Protein AF-A0A4U6MSL8-F1 (afdb_monomer_lite)

Sequence (79 aa):
ERAMRGELDFTASLRSRVATLKGADANILHQVRETLPLMPGLTQLVLKLETLGWKVAIASGGFTFFADYLRNKLRLTAA

Structure (mmCIF, N/CA/C/O backbone):
data_AF-A0A4U6MSL8-F1
#
_entry.id   AF-A0A4U6MSL8-F1
#
loop_
_atom_site.group_PDB
_atom_site.id
_atom_site.type_symbol
_atom_site.label_atom_id
_atom_site.label_alt_id
_atom_site.label_comp_id
_atom_site.label_asym_id
_atom_site.label_entity_id
_atom_site.label_seq_id
_atom_site.pdbx_PDB_ins_code
_atom_site.Cartn_x
_atom_site.Cartn_y
_atom_site.Cartn_z
_atom_site.occupancy
_atom_site.B_iso_or_equiv
_atom_site.auth_seq_id
_atom_site.auth_comp_id
_atom_site.auth_asym_id
_atom_site.auth_atom_id
_atom_site.pdbx_PDB_model_num
ATOM 1 N N . GLU A 1 1 ? 12.907 12.958 -7.328 1.00 42.16 1 GLU A N 1
ATOM 2 C CA . GLU A 1 1 ? 12.463 14.213 -6.676 1.00 42.16 1 GLU A CA 1
ATOM 3 C C . GLU A 1 1 ? 11.821 15.267 -7.601 1.00 42.16 1 GLU A C 1
ATOM 5 O O . GLU A 1 1 ? 11.257 16.219 -7.086 1.00 42.16 1 GLU A O 1
ATOM 10 N N . ARG A 1 2 ? 11.780 15.100 -8.939 1.00 46.56 2 ARG A N 1
ATOM 11 C CA . ARG A 1 2 ? 11.137 16.078 -9.856 1.00 46.56 2 ARG A CA 1
ATOM 12 C C . ARG A 1 2 ? 9.636 15.851 -10.127 1.00 46.56 2 ARG A C 1
ATOM 14 O O . ARG A 1 2 ? 8.932 16.784 -10.485 1.00 46.56 2 ARG A O 1
ATOM 21 N N . ALA A 1 3 ? 9.125 14.635 -9.911 1.00 51.19 3 ALA A N 1
ATOM 22 C CA . ALA A 1 3 ? 7.726 14.281 -10.201 1.00 51.19 3 ALA A CA 1
ATOM 23 C C . ALA A 1 3 ? 6.701 14.866 -9.207 1.00 51.19 3 ALA A C 1
ATOM 25 O O . ALA A 1 3 ? 5.536 15.007 -9.551 1.00 51.19 3 ALA A O 1
ATOM 26 N N . MET A 1 4 ? 7.118 15.228 -7.987 1.00 58.09 4 MET A N 1
ATOM 27 C CA . MET A 1 4 ? 6.226 15.818 -6.974 1.00 58.09 4 MET A CA 1
ATOM 28 C C . MET A 1 4 ? 6.166 17.354 -7.027 1.00 58.09 4 MET A C 1
ATOM 30 O O . MET A 1 4 ? 5.443 17.956 -6.244 1.00 58.09 4 MET A O 1
ATOM 34 N N . ARG A 1 5 ? 6.912 17.991 -7.945 1.00 57.78 5 ARG A N 1
ATOM 35 C CA . ARG A 1 5 ? 6.932 19.454 -8.147 1.00 57.78 5 ARG A CA 1
ATOM 36 C C . ARG A 1 5 ? 6.100 19.925 -9.351 1.00 57.78 5 ARG A C 1
ATOM 38 O O . ARG A 1 5 ? 6.126 21.102 -9.671 1.00 57.78 5 ARG A O 1
ATOM 45 N N . GLY A 1 6 ? 5.390 19.021 -10.035 1.00 57.97 6 GLY A N 1
ATOM 46 C CA . GLY A 1 6 ? 4.546 19.353 -11.196 1.00 57.97 6 GLY A CA 1
ATOM 47 C C . GLY A 1 6 ? 5.292 19.608 -12.517 1.00 57.97 6 GLY A C 1
ATOM 48 O O . GLY A 1 6 ? 4.654 19.864 -13.528 1.00 57.97 6 GLY A O 1
ATOM 49 N N . GLU A 1 7 ? 6.625 19.504 -12.541 1.00 55.22 7 GLU A N 1
ATOM 50 C CA . GLU A 1 7 ? 7.468 19.799 -13.720 1.00 55.22 7 GLU A CA 1
ATOM 51 C C . GLU A 1 7 ? 7.667 18.602 -14.674 1.00 55.22 7 GLU A C 1
ATOM 53 O O . GLU A 1 7 ? 8.299 18.716 -15.722 1.00 55.22 7 GLU A O 1
ATOM 58 N N . LEU A 1 8 ? 7.162 17.427 -14.302 1.00 57.66 8 LEU A N 1
ATOM 59 C CA . LEU A 1 8 ? 7.182 16.195 -15.087 1.00 57.66 8 LEU A CA 1
ATOM 60 C C . LEU A 1 8 ? 5.806 15.553 -14.963 1.00 57.66 8 LEU A C 1
ATOM 62 O O . LEU A 1 8 ? 5.280 15.474 -13.852 1.00 57.66 8 LEU A O 1
ATOM 66 N N . ASP A 1 9 ? 5.261 15.041 -16.069 1.00 79.81 9 ASP A N 1
ATOM 67 C CA . ASP A 1 9 ? 4.095 14.163 -16.011 1.00 79.81 9 ASP A CA 1
ATOM 68 C C . ASP A 1 9 ? 4.416 12.992 -15.066 1.00 79.81 9 ASP A C 1
ATOM 70 O O . ASP A 1 9 ? 5.276 12.145 -15.345 1.00 79.81 9 ASP A O 1
ATOM 74 N N . PHE A 1 10 ? 3.756 12.986 -13.904 1.00 78.88 10 PHE A N 1
ATOM 75 C CA . PHE A 1 10 ? 3.911 11.963 -12.874 1.00 78.88 10 PHE A CA 1
ATOM 76 C C . PHE A 1 10 ? 3.721 10.568 -13.474 1.00 78.88 10 PHE A C 1
ATOM 78 O O . PHE A 1 10 ? 4.475 9.647 -13.147 1.00 78.88 10 PHE A O 1
ATOM 85 N N . THR A 1 11 ? 2.774 10.439 -14.406 1.00 85.50 11 THR A N 1
ATOM 86 C CA . THR A 1 11 ? 2.463 9.185 -15.087 1.00 85.50 11 THR A CA 1
ATOM 87 C C . THR A 1 11 ? 3.639 8.726 -15.938 1.00 85.50 11 THR A C 1
ATOM 89 O O . THR A 1 11 ? 4.103 7.597 -15.771 1.00 85.50 11 THR A O 1
ATOM 92 N N . ALA A 1 12 ? 4.178 9.586 -16.807 1.00 87.31 12 ALA A N 1
ATOM 93 C CA . ALA A 1 12 ? 5.362 9.275 -17.605 1.00 87.31 12 ALA A CA 1
ATOM 94 C C . ALA A 1 12 ? 6.580 8.925 -16.734 1.00 87.31 12 ALA A C 1
ATOM 96 O O . ALA A 1 12 ? 7.265 7.933 -16.997 1.00 87.31 12 ALA A O 1
ATOM 97 N N . SER A 1 13 ? 6.832 9.682 -15.659 1.00 87.88 13 SER A N 1
ATOM 98 C CA . SER A 1 13 ? 7.940 9.401 -14.738 1.00 87.88 13 SER A CA 1
ATOM 99 C C . SER A 1 13 ? 7.777 8.052 -14.033 1.00 87.88 13 SER A C 1
ATOM 101 O O . SER A 1 13 ? 8.742 7.295 -13.916 1.00 87.88 13 SER A O 1
ATOM 103 N N . LEU A 1 14 ? 6.565 7.729 -13.571 1.00 90.31 14 LEU A N 1
ATOM 104 C CA . LEU A 1 14 ? 6.266 6.440 -12.954 1.00 90.31 14 LEU A CA 1
ATOM 105 C C . LEU A 1 14 ? 6.441 5.298 -13.956 1.00 90.31 14 LEU A C 1
ATOM 107 O O . LEU A 1 14 ? 7.138 4.336 -13.645 1.00 90.31 14 LEU A O 1
ATOM 111 N N . ARG A 1 15 ? 5.894 5.424 -15.172 1.00 91.94 15 ARG A N 1
ATOM 112 C CA . ARG A 1 15 ? 6.045 4.414 -16.232 1.00 91.94 15 ARG A CA 1
ATOM 113 C C . ARG A 1 15 ? 7.510 4.164 -16.576 1.00 91.94 15 ARG A C 1
ATOM 115 O O . ARG A 1 15 ? 7.908 3.008 -16.664 1.00 91.94 15 ARG A O 1
ATOM 122 N N . SER A 1 16 ? 8.312 5.221 -16.705 1.00 92.94 16 SER A N 1
ATOM 123 C CA . SER A 1 16 ? 9.750 5.112 -16.976 1.00 92.94 16 SER A CA 1
ATOM 124 C C . SER A 1 16 ? 10.487 4.358 -15.862 1.00 92.94 16 SER A C 1
ATOM 126 O O . SER A 1 16 ? 11.204 3.402 -16.143 1.00 92.94 16 SER A O 1
ATOM 128 N N . ARG A 1 17 ? 10.238 4.696 -14.587 1.00 93.06 17 ARG A N 1
ATOM 129 C CA . ARG A 1 17 ? 10.850 3.997 -13.440 1.00 93.06 17 ARG A CA 1
ATOM 130 C C . ARG A 1 17 ? 10.395 2.546 -13.302 1.00 93.06 17 ARG A C 1
ATOM 132 O O . ARG A 1 17 ? 11.182 1.705 -12.901 1.00 93.06 17 ARG A O 1
ATOM 139 N N . VAL A 1 18 ? 9.138 2.235 -13.610 1.00 94.62 18 VAL A N 1
ATOM 140 C CA . VAL A 1 18 ? 8.647 0.848 -13.573 1.00 94.62 18 VAL A CA 1
ATOM 141 C C . VAL A 1 18 ? 9.227 0.035 -14.733 1.00 94.62 18 VAL A C 1
ATOM 143 O O . VAL A 1 18 ? 9.554 -1.135 -14.552 1.00 94.62 18 VAL A O 1
ATOM 146 N N . ALA A 1 19 ? 9.425 0.642 -15.907 1.00 95.62 19 ALA A N 1
ATOM 147 C CA . ALA A 1 19 ? 9.993 -0.039 -17.069 1.00 95.62 19 ALA A CA 1
ATOM 148 C C . ALA A 1 19 ? 11.420 -0.561 -16.826 1.00 95.62 19 ALA A C 1
ATOM 150 O O . ALA A 1 19 ? 11.786 -1.594 -17.387 1.00 95.62 19 ALA A O 1
ATOM 151 N N . THR A 1 20 ? 12.207 0.087 -15.958 1.00 95.75 20 THR A N 1
ATOM 152 C CA . THR A 1 20 ? 13.556 -0.389 -15.598 1.00 95.75 20 THR A CA 1
ATOM 153 C C . THR A 1 20 ? 13.545 -1.705 -14.819 1.00 95.75 20 THR A C 1
ATOM 155 O O . THR A 1 20 ? 14.591 -2.322 -14.664 1.00 95.75 20 THR A O 1
ATOM 158 N N . LEU A 1 21 ? 12.383 -2.142 -14.324 1.00 95.19 21 LEU A N 1
ATOM 159 C CA . LEU A 1 21 ? 12.207 -3.409 -13.610 1.00 95.19 21 LEU A CA 1
ATOM 160 C C . LEU A 1 21 ? 11.840 -4.571 -14.550 1.00 95.19 21 LEU A C 1
ATOM 162 O O . LEU A 1 21 ? 11.574 -5.680 -14.088 1.00 95.19 21 LEU A O 1
ATOM 166 N N . LYS A 1 22 ? 11.790 -4.346 -15.871 1.00 96.44 22 LYS A N 1
ATOM 167 C CA . LYS A 1 22 ? 11.445 -5.387 -16.848 1.00 96.44 22 LYS A CA 1
ATOM 168 C C . LYS A 1 22 ? 12.430 -6.559 -16.761 1.00 96.44 22 LYS A C 1
ATOM 170 O O . LYS A 1 22 ? 13.628 -6.380 -16.947 1.00 96.44 22 LYS A O 1
ATOM 175 N N . GLY A 1 23 ? 11.898 -7.763 -16.546 1.00 96.44 23 GLY A N 1
ATOM 176 C CA . GLY A 1 23 ? 12.686 -8.996 -16.433 1.00 96.44 23 GLY A CA 1
ATOM 177 C C . GLY A 1 23 ? 13.213 -9.291 -15.026 1.00 96.44 23 GLY A C 1
ATOM 178 O O . GLY A 1 23 ? 13.864 -10.314 -14.844 1.00 96.44 23 GLY A O 1
ATOM 179 N N . ALA A 1 24 ? 12.929 -8.438 -14.036 1.00 96.00 24 ALA A N 1
ATOM 180 C CA . ALA A 1 24 ? 13.229 -8.738 -12.641 1.00 96.00 24 ALA A CA 1
ATOM 181 C C . ALA A 1 24 ? 12.327 -9.865 -12.103 1.00 96.00 24 ALA A C 1
ATOM 183 O O . ALA A 1 24 ? 11.150 -9.955 -12.463 1.00 96.00 24 ALA A O 1
ATOM 184 N N . ASP A 1 25 ? 12.868 -10.695 -11.209 1.00 96.50 25 ASP A N 1
ATOM 185 C CA . ASP A 1 25 ? 12.087 -11.688 -10.468 1.00 96.50 25 ASP A CA 1
ATOM 186 C C . ASP A 1 25 ? 11.138 -10.981 -9.485 1.00 96.50 25 ASP A C 1
ATOM 188 O O . ASP A 1 25 ? 11.557 -10.153 -8.672 1.00 96.50 25 ASP A O 1
ATOM 192 N N . ALA A 1 26 ? 9.854 -11.338 -9.536 1.00 94.50 26 ALA A N 1
ATOM 193 C CA . ALA A 1 26 ? 8.822 -10.811 -8.651 1.00 94.50 26 ALA A CA 1
ATOM 194 C C . ALA A 1 26 ? 9.093 -11.103 -7.162 1.00 94.50 26 ALA A C 1
ATOM 196 O O . ALA A 1 26 ? 8.600 -10.366 -6.304 1.00 94.50 26 ALA A O 1
ATOM 197 N N . ASN A 1 27 ? 9.921 -12.103 -6.838 1.00 95.69 27 ASN A N 1
ATOM 198 C CA . ASN A 1 27 ? 10.351 -12.384 -5.465 1.00 95.69 27 ASN A CA 1
ATOM 199 C C . ASN A 1 27 ? 11.006 -11.178 -4.773 1.00 95.69 27 ASN A C 1
ATOM 201 O O . ASN A 1 27 ? 10.939 -11.069 -3.546 1.00 95.69 27 ASN A O 1
ATOM 205 N N . ILE A 1 28 ? 11.569 -10.227 -5.528 1.00 94.62 28 ILE A N 1
ATOM 206 C CA . ILE A 1 28 ? 12.122 -8.991 -4.961 1.00 94.62 28 ILE A CA 1
ATOM 207 C C . ILE A 1 28 ? 11.072 -8.191 -4.173 1.00 94.62 28 ILE A C 1
ATOM 209 O O . ILE A 1 28 ? 11.399 -7.578 -3.158 1.00 94.62 28 ILE A O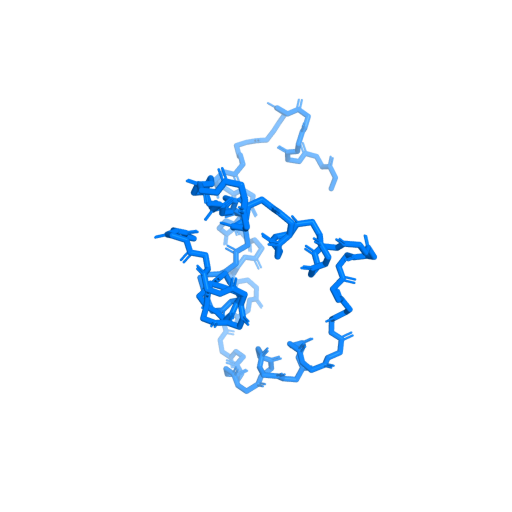 1
ATOM 213 N N . LEU A 1 29 ? 9.793 -8.236 -4.571 1.00 95.44 29 LEU A N 1
ATOM 214 C CA . LEU A 1 29 ? 8.710 -7.541 -3.867 1.00 95.44 29 LEU A CA 1
ATOM 215 C C . LEU A 1 29 ? 8.511 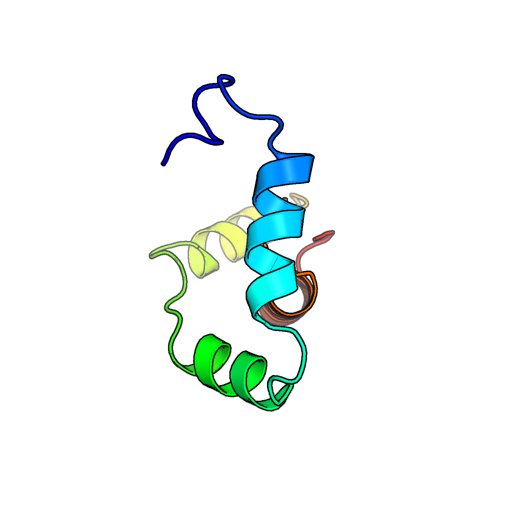-8.095 -2.452 1.00 95.44 29 LEU A C 1
ATOM 217 O O . LEU A 1 29 ? 8.280 -7.330 -1.514 1.00 95.44 29 LEU A O 1
ATOM 221 N N . HIS A 1 30 ? 8.646 -9.414 -2.289 1.00 95.25 30 HIS A N 1
ATOM 222 C CA . HIS A 1 30 ? 8.584 -10.063 -0.983 1.00 95.25 30 HIS A CA 1
ATOM 223 C C . HIS A 1 30 ? 9.765 -9.648 -0.107 1.00 95.25 30 HIS A C 1
ATOM 225 O O . HIS A 1 30 ? 9.555 -9.249 1.034 1.00 95.25 30 HIS A O 1
ATOM 231 N N . GLN A 1 31 ? 10.985 -9.667 -0.650 1.00 94.19 31 GLN A N 1
ATOM 232 C CA . GLN A 1 31 ? 12.190 -9.261 0.083 1.00 94.19 31 GLN A CA 1
ATOM 233 C C . GLN A 1 31 ? 12.088 -7.814 0.577 1.00 94.19 31 GLN A C 1
ATOM 235 O O . GLN A 1 31 ? 12.301 -7.541 1.756 1.00 94.19 31 GLN A O 1
ATOM 240 N N . VAL A 1 32 ? 11.682 -6.896 -0.305 1.00 95.00 32 VAL A N 1
ATOM 241 C CA . VAL A 1 32 ? 11.495 -5.482 0.038 1.00 95.00 32 VAL A CA 1
ATOM 242 C C . VAL A 1 32 ? 10.442 -5.324 1.137 1.00 95.00 32 VAL A C 1
ATOM 244 O O . VAL A 1 32 ? 10.679 -4.598 2.102 1.00 95.00 32 VAL A O 1
ATOM 247 N N . ARG A 1 33 ? 9.310 -6.037 1.048 1.00 94.56 33 ARG A N 1
ATOM 248 C CA . ARG A 1 33 ? 8.238 -5.981 2.055 1.00 94.56 33 ARG A CA 1
ATOM 249 C C . ARG A 1 33 ? 8.731 -6.346 3.454 1.00 94.56 33 ARG A C 1
ATOM 251 O O . ARG A 1 33 ? 8.364 -5.658 4.400 1.00 94.56 33 ARG A O 1
ATOM 258 N N . GLU A 1 34 ? 9.533 -7.401 3.587 1.00 93.06 34 GLU A N 1
ATOM 259 C CA . GLU A 1 34 ? 10.038 -7.845 4.896 1.00 93.06 34 GLU A CA 1
ATOM 260 C C . GLU A 1 34 ? 10.980 -6.818 5.543 1.00 93.06 34 GLU A C 1
ATOM 262 O O . GLU A 1 34 ? 11.080 -6.750 6.765 1.00 93.06 34 GLU A O 1
ATOM 267 N N . THR A 1 35 ? 11.639 -5.981 4.736 1.00 91.31 35 THR A N 1
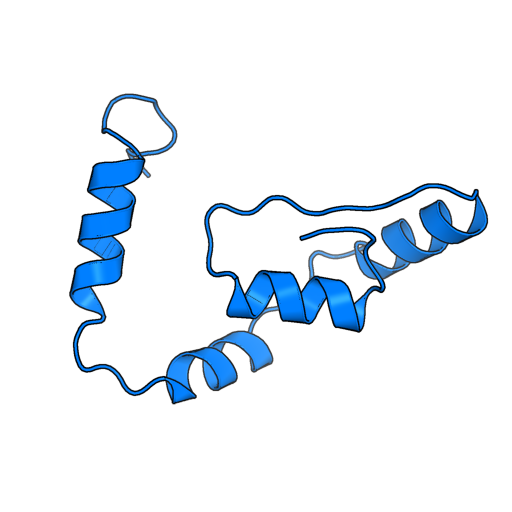ATOM 268 C CA . THR A 1 35 ? 12.586 -4.961 5.222 1.00 91.31 35 THR A CA 1
ATOM 269 C C . THR A 1 35 ? 11.983 -3.571 5.422 1.00 91.31 35 THR A C 1
ATOM 271 O O . THR A 1 35 ? 12.647 -2.697 5.977 1.00 91.31 35 THR A O 1
ATOM 274 N N . LEU A 1 36 ? 10.748 -3.332 4.970 1.00 90.06 36 LEU A N 1
ATOM 275 C CA . LEU A 1 36 ? 10.123 -2.013 5.049 1.00 90.06 36 LEU A CA 1
ATOM 276 C C . LEU A 1 36 ? 9.432 -1.812 6.407 1.00 90.06 36 LEU A C 1
ATOM 278 O O . LEU A 1 36 ? 8.428 -2.476 6.687 1.00 90.06 36 LEU A O 1
ATOM 282 N N . PRO A 1 37 ? 9.910 -0.878 7.252 1.00 93.31 37 PRO A N 1
ATOM 283 C CA . PRO A 1 37 ? 9.257 -0.600 8.519 1.00 93.31 37 PRO A CA 1
ATOM 284 C C . PRO A 1 37 ? 7.905 0.079 8.291 1.00 93.31 37 PRO A C 1
ATOM 286 O O . PRO A 1 37 ? 7.736 0.907 7.392 1.00 93.31 37 PRO A O 1
ATOM 289 N N . LEU A 1 38 ? 6.940 -0.232 9.156 1.00 94.06 38 LEU A N 1
ATOM 290 C CA . LEU A 1 38 ? 5.719 0.563 9.240 1.00 94.06 38 LEU A CA 1
ATOM 291 C C . LEU A 1 38 ? 6.043 1.941 9.819 1.00 94.06 38 LEU A C 1
ATOM 293 O O . LEU A 1 38 ? 6.928 2.077 10.666 1.00 94.06 38 LEU A O 1
ATOM 297 N N . MET A 1 39 ? 5.281 2.954 9.402 1.00 94.94 39 MET A N 1
ATOM 298 C CA . MET A 1 39 ? 5.367 4.275 10.018 1.00 94.94 39 MET A CA 1
ATOM 299 C C . MET A 1 39 ? 5.104 4.160 11.529 1.00 94.94 39 MET A C 1
ATOM 301 O O . MET A 1 39 ? 4.104 3.543 11.921 1.00 94.94 39 MET A O 1
ATOM 305 N N . PRO A 1 40 ? 5.960 4.745 12.385 1.00 97.06 40 PRO A N 1
ATOM 306 C CA . PRO A 1 40 ? 5.741 4.738 13.825 1.00 97.06 40 PRO A CA 1
ATOM 307 C C . PRO A 1 40 ? 4.353 5.284 14.174 1.00 97.06 40 PRO A C 1
ATOM 309 O O . PRO A 1 40 ? 3.938 6.319 13.659 1.00 97.06 40 PRO A O 1
ATOM 312 N N . GLY A 1 41 ? 3.615 4.574 15.029 1.00 96.75 41 GLY A N 1
ATOM 313 C CA . GLY A 1 41 ? 2.268 4.975 15.447 1.00 96.75 41 GLY A CA 1
ATOM 314 C C . GLY A 1 41 ? 1.131 4.563 14.504 1.00 96.75 41 GLY A C 1
ATOM 315 O O . GLY A 1 41 ? -0.027 4.652 14.905 1.00 96.75 41 GLY A O 1
ATOM 316 N N . LEU A 1 42 ? 1.417 4.077 13.286 1.00 96.38 42 LEU A N 1
ATOM 317 C CA . LEU A 1 42 ? 0.382 3.731 12.301 1.00 96.38 42 LEU A CA 1
ATOM 318 C C . LEU A 1 42 ? -0.594 2.679 12.836 1.00 96.38 42 LEU A C 1
ATOM 320 O O . LEU A 1 42 ? -1.805 2.866 12.769 1.00 96.38 42 LEU A O 1
ATOM 324 N N . THR A 1 43 ? -0.077 1.590 13.404 1.00 96.31 43 THR A N 1
ATOM 325 C CA . THR A 1 43 ? -0.913 0.508 13.936 1.00 96.31 43 THR A CA 1
ATOM 326 C C . THR A 1 43 ? -1.798 0.998 15.082 1.00 96.31 43 THR A C 1
ATOM 328 O O . THR A 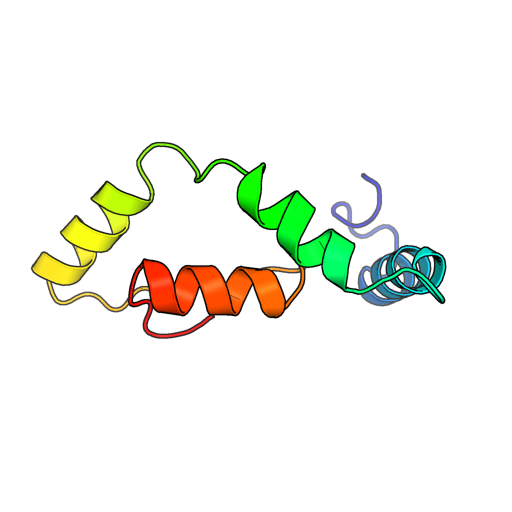1 43 ? -2.988 0.690 15.109 1.00 96.31 43 THR A O 1
ATOM 331 N N . GLN A 1 44 ? -1.247 1.793 16.009 1.00 97.69 44 GLN A N 1
ATOM 332 C CA . GLN A 1 44 ? -2.018 2.360 17.118 1.00 97.69 44 GLN A CA 1
ATOM 333 C C . GLN A 1 44 ? -3.103 3.320 16.622 1.00 97.69 44 GLN A C 1
ATOM 335 O O . GLN A 1 44 ? -4.222 3.289 17.131 1.00 97.69 44 GLN A O 1
ATOM 340 N N . LEU A 1 45 ? -2.787 4.149 15.623 1.00 97.75 45 LEU A N 1
ATOM 341 C CA . LEU A 1 45 ? -3.732 5.084 15.023 1.00 97.75 45 LEU A CA 1
ATOM 342 C C . LEU A 1 45 ? -4.906 4.345 14.378 1.00 97.75 45 LEU A C 1
ATOM 344 O O . LEU A 1 45 ? -6.053 4.662 14.684 1.00 97.75 45 LEU A O 1
ATOM 348 N N . VAL A 1 46 ? -4.629 3.349 13.528 1.00 97.69 46 VAL A N 1
ATOM 349 C CA . VAL A 1 46 ? -5.677 2.558 12.864 1.00 97.69 46 VAL A CA 1
ATOM 350 C C . VAL A 1 46 ? -6.577 1.898 13.901 1.00 97.69 46 VAL A C 1
ATOM 352 O O . VAL A 1 46 ? -7.788 2.089 13.854 1.00 97.69 46 VAL A O 1
ATOM 355 N N . LEU A 1 47 ? -5.990 1.220 14.893 1.00 96.56 47 LEU A N 1
ATOM 356 C CA . LEU A 1 47 ? -6.753 0.568 15.955 1.00 96.56 47 LEU A CA 1
ATOM 357 C C . LEU A 1 47 ? -7.633 1.572 16.712 1.00 96.56 47 LEU A C 1
ATOM 359 O O . LEU A 1 47 ? -8.808 1.313 16.960 1.00 96.56 47 LEU A O 1
ATOM 363 N N . LYS A 1 48 ? -7.092 2.746 17.062 1.00 98.00 48 LYS A N 1
ATOM 364 C CA . LYS A 1 48 ? -7.857 3.771 17.775 1.00 98.00 48 LYS A CA 1
ATOM 365 C C . LYS A 1 48 ? -9.030 4.275 16.935 1.00 98.00 48 LYS A C 1
ATOM 367 O O . LYS A 1 48 ? -10.135 4.380 17.461 1.00 98.00 48 LYS A O 1
ATOM 372 N N . LEU A 1 49 ? -8.817 4.549 15.651 1.00 97.94 49 LEU A N 1
ATOM 373 C CA . LEU A 1 49 ? -9.873 4.997 14.741 1.00 97.94 49 LEU A CA 1
ATOM 374 C C . LEU A 1 49 ? -10.956 3.925 14.558 1.00 97.94 49 LEU A C 1
ATOM 376 O O . LEU A 1 49 ? -12.141 4.245 14.634 1.00 97.94 49 LEU A O 1
ATOM 380 N N . GLU A 1 50 ? -10.574 2.654 14.431 1.00 95.62 50 GLU A N 1
ATOM 381 C CA . GLU A 1 50 ? -11.530 1.542 14.384 1.00 95.62 50 GLU A CA 1
ATOM 382 C C . GLU A 1 50 ? -12.389 1.466 15.654 1.00 95.62 50 GLU A C 1
ATOM 384 O O . GLU A 1 50 ? -13.608 1.332 15.555 1.00 95.62 50 GLU A O 1
ATOM 389 N N . THR A 1 51 ? -11.800 1.631 16.849 1.00 96.50 51 THR A N 1
ATOM 390 C CA . THR A 1 51 ? -12.572 1.633 18.113 1.00 96.50 51 THR A CA 1
ATOM 391 C C . THR A 1 51 ? -13.562 2.793 18.224 1.00 96.50 51 THR A C 1
ATOM 393 O O . THR A 1 51 ? -14.525 2.708 18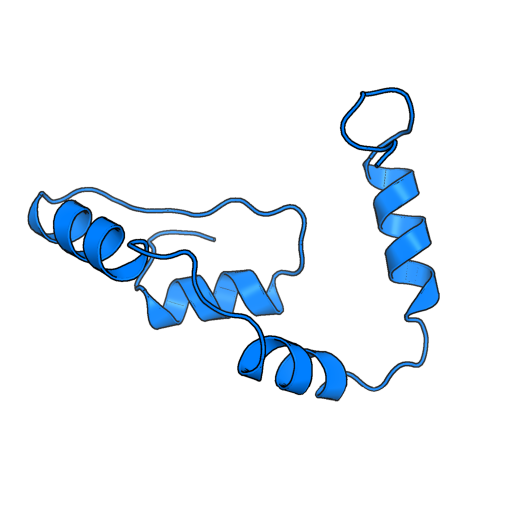.980 1.00 96.50 51 THR A O 1
ATOM 396 N N . LEU A 1 52 ? -13.343 3.871 17.467 1.00 97.94 52 LEU A N 1
ATOM 397 C CA . LEU A 1 52 ? -14.249 5.015 17.371 1.00 97.94 52 LEU A CA 1
ATOM 398 C C . LEU A 1 52 ? -15.295 4.844 16.25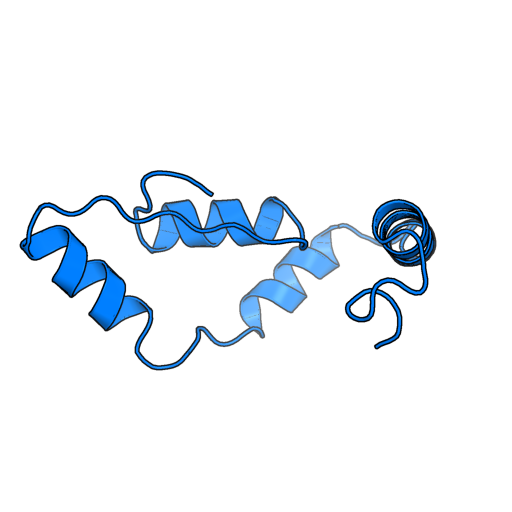4 1.00 97.94 52 LEU A C 1
ATOM 400 O O . LEU A 1 52 ? -16.083 5.755 16.015 1.00 97.94 52 LEU A O 1
ATOM 404 N N . GLY A 1 53 ? -15.302 3.704 15.555 1.00 97.25 53 GLY A N 1
ATOM 405 C CA . GLY A 1 53 ? -16.219 3.409 14.453 1.00 97.25 53 GLY A CA 1
ATOM 406 C C . GLY A 1 53 ? -15.832 4.044 13.114 1.00 97.25 53 GLY A C 1
ATOM 407 O O . GLY A 1 53 ? -16.643 4.052 12.187 1.00 97.25 53 GLY A O 1
ATOM 408 N N . TRP A 1 54 ? -14.614 4.578 12.984 1.00 98.25 54 TRP A N 1
ATOM 409 C CA . TRP A 1 54 ? -14.155 5.211 11.748 1.00 98.25 54 TRP A CA 1
ATOM 410 C C . TRP A 1 54 ? -13.722 4.171 10.714 1.00 98.25 54 TRP A C 1
ATOM 412 O O . TRP A 1 54 ? -13.249 3.083 11.042 1.00 98.25 54 TRP A O 1
ATOM 422 N N . LYS A 1 55 ? -13.857 4.530 9.436 1.00 97.88 55 LYS A N 1
ATOM 423 C CA . LYS A 1 55 ? -13.297 3.768 8.317 1.00 97.88 55 LYS A CA 1
ATOM 424 C C . LYS A 1 55 ? -11.940 4.348 7.952 1.00 97.88 55 LYS A C 1
ATOM 426 O O . LYS A 1 55 ? -11.806 5.560 7.807 1.00 97.88 55 LYS A O 1
ATOM 431 N N . VAL A 1 56 ? -10.948 3.478 7.797 1.00 97.69 56 VAL A N 1
ATOM 432 C CA . VAL A 1 56 ? -9.584 3.873 7.439 1.00 97.69 56 VAL A CA 1
ATOM 433 C C . VAL A 1 56 ? -9.244 3.309 6.068 1.00 97.69 56 VAL A C 1
ATOM 435 O O . VAL A 1 56 ? -9.487 2.132 5.802 1.00 97.69 56 VAL A O 1
ATOM 438 N N . ALA A 1 57 ? -8.684 4.149 5.202 1.00 97.31 57 ALA A N 1
ATOM 439 C CA . ALA A 1 57 ? -8.203 3.778 3.879 1.00 97.31 57 ALA A CA 1
ATOM 440 C C . ALA A 1 57 ? -6.822 4.390 3.631 1.00 97.31 57 ALA A C 1
ATOM 442 O O . ALA A 1 57 ? -6.473 5.408 4.232 1.00 97.31 57 ALA A O 1
ATOM 443 N N . ILE A 1 58 ? -6.050 3.775 2.739 1.00 95.94 58 ILE A N 1
ATOM 444 C CA . ILE A 1 58 ? -4.782 4.326 2.250 1.00 95.94 58 ILE A CA 1
ATOM 445 C C . ILE A 1 58 ? -4.884 4.620 0.756 1.00 95.94 58 ILE A C 1
ATOM 447 O O . ILE A 1 58 ? -5.640 3.974 0.042 1.00 95.94 58 ILE A O 1
ATOM 451 N N . ALA A 1 59 ? -4.111 5.598 0.293 1.00 94.81 59 ALA A N 1
ATOM 452 C CA . ALA A 1 59 ? -3.931 5.893 -1.121 1.00 94.81 59 ALA A CA 1
ATOM 453 C C . ALA A 1 59 ? -2.436 6.089 -1.373 1.00 94.81 59 ALA A C 1
ATOM 455 O O . ALA A 1 59 ? -1.795 6.924 -0.731 1.00 94.81 59 ALA A O 1
ATOM 456 N N . SER A 1 60 ? -1.864 5.289 -2.270 1.00 90.31 60 SER A N 1
ATOM 457 C CA . SER A 1 60 ? -0.425 5.270 -2.532 1.00 90.31 60 SER A CA 1
ATOM 458 C C . SER A 1 60 ? -0.139 5.286 -4.028 1.00 90.31 60 SER A C 1
ATOM 460 O O . SER A 1 60 ? -0.777 4.576 -4.796 1.00 90.31 60 SER A O 1
ATOM 462 N N . GLY A 1 61 ? 0.878 6.051 -4.435 1.00 89.81 61 GLY A N 1
ATOM 463 C CA . GLY A 1 61 ? 1.444 6.000 -5.790 1.00 89.81 61 GLY A CA 1
ATOM 464 C C . GLY A 1 61 ? 2.446 4.855 -5.999 1.00 89.81 61 GLY A C 1
ATOM 465 O O . GLY A 1 61 ? 3.194 4.872 -6.977 1.00 89.81 61 GLY A O 1
ATOM 466 N N . GLY A 1 62 ? 2.536 3.931 -5.037 1.00 90.75 62 GLY A N 1
ATOM 467 C CA . GLY A 1 62 ? 3.378 2.740 -5.090 1.00 90.75 62 GLY A CA 1
ATOM 468 C C . GLY A 1 62 ? 2.714 1.579 -5.832 1.00 90.75 62 GLY A C 1
ATOM 469 O O . GLY A 1 62 ? 2.004 1.768 -6.815 1.00 90.75 62 GLY A O 1
ATOM 470 N N . PHE A 1 63 ? 2.960 0.358 -5.355 1.00 94.50 63 PHE A N 1
ATOM 471 C CA . PHE A 1 63 ? 2.405 -0.859 -5.950 1.00 94.50 63 PHE A CA 1
ATOM 472 C C . PHE A 1 63 ? 1.279 -1.435 -5.094 1.00 94.50 63 PHE A C 1
ATOM 474 O O . PHE A 1 63 ? 1.387 -1.481 -3.864 1.00 94.50 63 PHE A O 1
ATOM 481 N N . THR A 1 64 ? 0.248 -1.957 -5.760 1.00 95.50 64 THR A N 1
ATOM 482 C CA . THR A 1 64 ? -0.899 -2.625 -5.126 1.00 95.50 64 THR A CA 1
ATOM 483 C C . THR A 1 64 ? -0.469 -3.770 -4.215 1.00 95.50 64 THR A C 1
ATOM 485 O O . THR A 1 64 ? -1.004 -3.896 -3.124 1.00 95.50 64 THR A O 1
ATOM 488 N N . PHE A 1 65 ? 0.588 -4.511 -4.570 1.00 95.69 65 PHE A N 1
ATOM 489 C CA . PHE A 1 65 ? 1.171 -5.570 -3.734 1.00 95.69 65 PHE A CA 1
ATOM 490 C C . PHE A 1 65 ? 1.426 -5.140 -2.275 1.00 95.69 65 PHE A C 1
ATOM 492 O O . PHE A 1 65 ? 1.122 -5.882 -1.341 1.00 95.69 65 PHE A O 1
ATOM 499 N N . PHE A 1 66 ? 1.956 -3.930 -2.060 1.00 95.94 66 PHE A N 1
ATOM 500 C CA . PHE A 1 66 ? 2.209 -3.410 -0.712 1.00 95.94 66 PHE A CA 1
ATOM 501 C C . PHE A 1 66 ? 0.940 -2.835 -0.075 1.00 95.94 66 PHE A C 1
ATOM 503 O O . PHE A 1 66 ? 0.709 -3.033 1.118 1.00 95.94 66 PHE A O 1
ATOM 510 N N . ALA A 1 67 ? 0.112 -2.145 -0.863 1.00 95.56 67 ALA A N 1
ATOM 511 C CA . ALA A 1 67 ? -1.130 -1.540 -0.392 1.00 95.56 67 ALA A CA 1
ATOM 512 C C . ALA A 1 67 ? -2.133 -2.607 0.087 1.00 95.56 67 ALA A C 1
ATOM 514 O O . ALA A 1 67 ? -2.642 -2.517 1.202 1.00 95.56 67 ALA A O 1
ATOM 515 N N . ASP A 1 68 ? -2.324 -3.678 -0.686 1.00 95.94 68 ASP A N 1
ATOM 516 C CA . ASP A 1 68 ? -3.174 -4.820 -0.338 1.00 95.94 68 ASP A CA 1
ATOM 517 C C . ASP A 1 68 ? -2.655 -5.562 0.897 1.00 95.94 68 ASP A C 1
ATOM 519 O O . ASP A 1 68 ? -3.436 -5.971 1.760 1.00 95.94 68 ASP A O 1
ATOM 523 N N . TYR A 1 69 ? -1.331 -5.707 1.028 1.00 95.75 69 TYR A N 1
ATOM 524 C CA . TYR A 1 69 ? -0.735 -6.285 2.229 1.00 95.75 69 TYR A CA 1
ATOM 525 C C . TYR A 1 69 ? -1.066 -5.454 3.474 1.00 95.75 69 TYR A C 1
ATOM 527 O O . TYR A 1 69 ? -1.487 -6.018 4.486 1.00 95.75 69 TYR A O 1
ATOM 535 N N . LEU A 1 70 ? -0.927 -4.125 3.406 1.00 95.44 70 LEU A N 1
ATOM 536 C CA . LEU A 1 70 ? -1.290 -3.237 4.512 1.00 95.44 70 LEU A CA 1
ATOM 537 C C . LEU A 1 70 ? -2.792 -3.251 4.791 1.00 95.44 70 LEU A C 1
ATOM 539 O O . LEU A 1 70 ? -3.174 -3.314 5.959 1.00 95.44 70 LEU A O 1
ATOM 543 N N . ARG A 1 71 ? -3.632 -3.268 3.747 1.00 96.19 71 ARG A N 1
ATOM 544 C CA . ARG A 1 71 ? -5.086 -3.412 3.881 1.00 96.19 71 ARG A CA 1
ATOM 545 C C . ARG A 1 71 ? -5.433 -4.636 4.708 1.00 96.19 71 ARG A C 1
ATOM 547 O O . ARG A 1 71 ? -6.162 -4.524 5.684 1.00 96.19 71 ARG A O 1
ATOM 554 N N . ASN A 1 72 ? -4.866 -5.785 4.356 1.00 96.12 72 ASN A N 1
ATOM 555 C CA . ASN A 1 72 ? -5.158 -7.041 5.032 1.00 96.12 72 ASN A CA 1
ATOM 556 C C . ASN A 1 72 ? -4.559 -7.074 6.450 1.00 96.12 72 ASN A C 1
ATOM 558 O O . ASN A 1 72 ? -5.227 -7.499 7.390 1.00 96.12 72 ASN A O 1
ATOM 562 N N . LYS A 1 73 ? -3.321 -6.589 6.625 1.00 94.88 73 LYS A N 1
ATOM 563 C CA . LYS A 1 73 ? -2.613 -6.581 7.917 1.00 94.88 73 LYS A CA 1
ATOM 564 C C . LYS A 1 73 ? -3.267 -5.664 8.951 1.00 94.88 73 LYS A C 1
ATOM 566 O O . LYS A 1 73 ? -3.281 -6.006 10.129 1.00 94.88 73 LYS A O 1
ATOM 571 N N . LEU A 1 74 ? -3.781 -4.513 8.518 1.00 95.69 74 LEU A N 1
ATOM 572 C CA . LEU A 1 74 ? -4.368 -3.481 9.379 1.00 95.69 74 LEU A CA 1
ATOM 573 C C . LEU A 1 74 ? -5.896 -3.390 9.261 1.00 95.69 74 LEU A C 1
ATOM 575 O O . LEU A 1 74 ? -6.477 -2.489 9.847 1.00 95.69 74 LEU A O 1
ATOM 579 N N . ARG A 1 75 ? -6.535 -4.301 8.512 1.00 95.44 75 ARG A N 1
ATOM 580 C CA . ARG A 1 75 ? -7.996 -4.368 8.289 1.00 95.44 75 ARG A CA 1
ATOM 581 C C . ARG A 1 75 ? -8.603 -3.081 7.722 1.00 95.44 75 ARG A C 1
ATOM 583 O O . ARG A 1 75 ? -9.748 -2.730 7.996 1.00 95.44 75 ARG A O 1
ATOM 590 N N . LEU A 1 76 ? -7.843 -2.403 6.867 1.00 96.88 76 LEU A N 1
ATOM 591 C CA . LEU A 1 76 ? -8.290 -1.169 6.233 1.00 96.88 76 LEU A CA 1
ATOM 592 C C . LEU A 1 76 ? -9.505 -1.438 5.339 1.00 96.88 76 LEU A C 1
ATOM 594 O O . LEU A 1 76 ? -9.625 -2.485 4.704 1.00 96.88 76 LEU A O 1
ATOM 598 N N . THR A 1 77 ? -10.391 -0.453 5.255 1.00 97.00 77 THR A N 1
ATOM 599 C CA . THR A 1 77 ? -11.614 -0.527 4.447 1.00 97.00 77 THR A CA 1
ATOM 600 C C . THR A 1 77 ? -11.311 -0.483 2.949 1.00 97.00 77 THR A C 1
ATOM 602 O O . THR A 1 77 ? -12.015 -1.115 2.167 1.00 97.00 77 THR A O 1
ATOM 605 N N . ALA A 1 78 ? -10.260 0.236 2.548 1.00 95.38 78 ALA A N 1
ATOM 606 C CA . ALA A 1 78 ? -9.795 0.315 1.166 1.00 95.38 78 ALA A CA 1
ATOM 607 C C . ALA A 1 78 ? -8.284 0.595 1.105 1.00 95.38 78 ALA A C 1
ATOM 609 O O . ALA A 1 78 ? -7.696 1.087 2.076 1.00 95.38 78 ALA A O 1
ATOM 610 N N . ALA A 1 79 ? -7.672 0.266 -0.031 1.00 88.38 79 ALA A N 1
ATOM 611 C CA . ALA A 1 79 ? -6.271 0.525 -0.347 1.00 88.38 79 ALA A CA 1
ATOM 612 C C . ALA A 1 79 ? -6.074 0.695 -1.854 1.00 88.38 79 ALA A C 1
ATOM 614 O O . ALA A 1 79 ? -6.905 0.121 -2.597 1.00 88.38 79 ALA A O 1
#

pLDDT: mean 90.24, std 13.01, range [42.16, 98.25]

Foldseek 3Di:
DVLVVVPDPVVVVLVVVVVVCPPPDPCVVVVVLVPDDDDPCPLVVLVVCVVVVHAAADDDPDDPSNRVVCCVVNVHPYD

Radius of gyration: 15.55 Å; chains: 1; bounding box: 30×32×36 Å

Secondary structure (DSSP, 8-state):
--GGGTSS-HHHHHHHHHHTTTT--THHHHHHHHH-PPPTTHHHHHHHHHHTT---B---SS-HHHHHHHHHHHT-SB-